Protein AF-A0A7J6RYL9-F1 (afdb_monomer_lite)

Sequence (127 aa):
MAAPADTAKDVARVMLIRGARVPVAKVFDSDGKNVLDISINNTVAIENSQLVAVWTDLDHRVRTLGRVIKYWAKRRQINNRSQGTFSTYTLILQLVYLLQTRQNPILPLYKDMELFATAEDESSSEG

Structure (mmCIF, N/CA/C/O backbone):
data_AF-A0A7J6RYL9-F1
#
_entry.id   AF-A0A7J6RYL9-F1
#
loop_
_atom_site.group_PDB
_atom_site.id
_atom_site.type_symbol
_atom_site.label_atom_id
_atom_site.label_alt_id
_atom_site.label_comp_id
_atom_site.label_asym_id
_atom_site.label_entity_id
_atom_site.label_seq_id
_atom_site.pdbx_PDB_ins_code
_atom_site.Cartn_x
_atom_site.Cartn_y
_atom_site.Cartn_z
_atom_site.occupancy
_atom_site.B_iso_or_equiv
_atom_site.auth_seq_id
_atom_site.auth_comp_id
_atom_site.auth_asym_id
_atom_site.auth_atom_id
_atom_site.pdbx_PDB_model_num
ATOM 1 N N . MET A 1 1 ? -9.632 -34.608 -24.172 1.00 46.41 1 MET A N 1
ATOM 2 C CA . MET A 1 1 ? -9.855 -33.435 -23.302 1.00 46.41 1 MET A CA 1
ATOM 3 C C . MET A 1 1 ? -8.477 -32.904 -22.928 1.00 46.41 1 MET A C 1
ATOM 5 O O . MET A 1 1 ? -7.795 -33.558 -22.154 1.00 46.41 1 MET A O 1
ATOM 9 N N . ALA A 1 2 ? -7.991 -31.858 -23.603 1.00 44.91 2 ALA A N 1
ATOM 10 C CA . ALA A 1 2 ? -6.641 -31.329 -23.385 1.00 44.91 2 ALA A CA 1
ATOM 11 C C . ALA A 1 2 ? -6.616 -30.472 -22.109 1.00 44.91 2 ALA A C 1
ATOM 13 O O . ALA A 1 2 ? -7.523 -29.667 -21.901 1.00 44.91 2 ALA A O 1
ATOM 14 N N . ALA A 1 3 ? -5.609 -30.676 -21.257 1.00 50.06 3 ALA A N 1
ATOM 15 C CA . ALA A 1 3 ? -5.353 -29.833 -20.092 1.00 50.06 3 ALA A CA 1
ATOM 16 C C . ALA A 1 3 ? -5.143 -28.370 -20.534 1.00 50.06 3 ALA A C 1
ATOM 18 O O . ALA A 1 3 ? -4.620 -28.150 -21.631 1.00 50.06 3 ALA A O 1
ATOM 19 N N . PRO A 1 4 ? -5.541 -27.366 -19.729 1.00 53.12 4 PRO A N 1
ATOM 20 C CA . PRO A 1 4 ? -5.240 -25.981 -20.057 1.00 53.12 4 PRO A CA 1
ATOM 21 C C . PRO A 1 4 ? -3.718 -25.828 -20.113 1.00 53.12 4 PRO A C 1
ATOM 23 O O . PRO A 1 4 ? -3.023 -26.214 -19.175 1.00 53.12 4 PRO A O 1
ATOM 26 N N . ALA A 1 5 ? -3.212 -25.318 -21.236 1.00 54.97 5 ALA A N 1
ATOM 27 C CA . ALA A 1 5 ? -1.805 -24.989 -21.382 1.00 54.97 5 ALA A CA 1
ATOM 28 C C . ALA A 1 5 ? -1.417 -24.038 -20.245 1.00 54.97 5 ALA A C 1
ATOM 30 O O . ALA A 1 5 ? -2.018 -22.970 -20.091 1.00 54.97 5 ALA A O 1
ATOM 31 N N . ASP A 1 6 ? -0.451 -24.468 -19.440 1.00 53.94 6 ASP A N 1
ATOM 32 C CA . ASP A 1 6 ? 0.169 -23.680 -18.387 1.00 53.94 6 ASP A CA 1
ATOM 33 C C . ASP A 1 6 ? 0.719 -22.398 -19.021 1.00 53.94 6 ASP A C 1
ATOM 35 O O . ASP A 1 6 ? 1.753 -22.392 -19.684 1.00 53.94 6 ASP A O 1
ATOM 39 N N . THR A 1 7 ? -0.057 -21.317 -18.937 1.00 56.47 7 THR A N 1
ATOM 40 C CA . THR A 1 7 ? 0.277 -20.036 -19.563 1.00 56.47 7 THR A CA 1
ATOM 41 C C . THR A 1 7 ? 1.145 -19.252 -18.588 1.00 56.47 7 THR A C 1
ATOM 43 O O . THR A 1 7 ? 0.806 -18.140 -18.176 1.00 56.47 7 THR A O 1
ATOM 46 N N . ALA A 1 8 ? 2.261 -19.851 -18.173 1.00 57.56 8 ALA A N 1
ATOM 47 C CA . ALA A 1 8 ? 3.350 -19.097 -17.589 1.00 57.56 8 ALA A CA 1
ATOM 48 C C . ALA A 1 8 ? 3.826 -18.133 -18.679 1.00 57.56 8 ALA A C 1
ATOM 50 O O . ALA A 1 8 ? 4.437 -18.533 -19.666 1.00 57.56 8 ALA A O 1
ATOM 51 N N . LYS A 1 9 ? 3.445 -16.859 -18.570 1.00 64.88 9 LYS A N 1
ATOM 52 C CA . LYS A 1 9 ? 3.924 -15.852 -19.511 1.00 64.88 9 LYS A CA 1
ATOM 53 C C . LYS A 1 9 ? 5.432 -15.726 -19.351 1.00 64.88 9 LYS A C 1
ATOM 55 O O . LYS A 1 9 ? 5.900 -15.377 -18.266 1.00 64.88 9 LYS A O 1
ATOM 60 N N . ASP A 1 10 ? 6.159 -15.983 -20.430 1.00 80.19 10 ASP A N 1
ATOM 61 C CA . ASP A 1 10 ? 7.612 -15.897 -20.437 1.00 80.19 10 ASP A CA 1
ATOM 62 C C . ASP A 1 10 ? 8.096 -14.499 -20.037 1.00 80.19 10 ASP A C 1
ATOM 64 O O . ASP A 1 10 ? 7.535 -13.464 -20.423 1.00 80.19 10 ASP A O 1
ATOM 68 N N . VAL A 1 11 ? 9.176 -14.473 -19.257 1.00 83.00 11 VAL A N 1
ATOM 69 C CA . VAL A 1 11 ? 9.888 -13.242 -18.918 1.00 83.00 11 VAL A CA 1
ATOM 70 C C . VAL A 1 11 ? 10.543 -12.702 -20.184 1.00 83.00 11 VAL A C 1
ATOM 72 O O . VAL A 1 11 ? 11.478 -13.299 -20.708 1.00 83.00 11 VAL A O 1
ATOM 75 N N . ALA A 1 12 ? 10.085 -11.543 -20.655 1.00 88.75 12 ALA A N 1
ATOM 76 C CA . ALA A 1 12 ? 10.600 -10.943 -21.883 1.00 88.75 12 ALA A CA 1
ATOM 77 C C . ALA A 1 12 ? 11.676 -9.884 -21.619 1.00 88.75 12 ALA A C 1
ATOM 79 O O . ALA A 1 12 ? 12.604 -9.723 -22.411 1.00 88.75 12 ALA A O 1
ATOM 80 N N . ARG A 1 13 ? 11.559 -9.121 -20.522 1.00 93.88 13 ARG A N 1
ATOM 81 C CA . ARG A 1 13 ? 12.483 -8.012 -20.235 1.00 93.88 13 ARG A CA 1
ATOM 82 C C . ARG A 1 13 ? 12.622 -7.736 -18.746 1.00 93.88 13 ARG A C 1
ATOM 84 O O . ARG A 1 13 ? 11.630 -7.659 -18.029 1.00 93.88 13 ARG A O 1
ATOM 91 N N . VAL A 1 14 ? 13.848 -7.446 -18.313 1.00 94.88 14 VAL A N 1
ATOM 92 C CA . VAL A 1 14 ? 14.149 -6.930 -16.970 1.00 94.88 14 VAL A CA 1
ATOM 93 C C . VAL A 1 14 ? 14.696 -5.505 -17.079 1.00 94.88 14 VAL A C 1
ATOM 95 O O . VAL A 1 14 ? 15.614 -5.245 -17.852 1.00 94.88 14 VAL A O 1
ATOM 98 N N . MET A 1 15 ? 14.136 -4.569 -16.309 1.00 95.31 15 MET A N 1
ATOM 99 C CA . MET A 1 15 ? 14.570 -3.170 -16.233 1.00 95.31 15 MET A CA 1
ATOM 100 C C . MET A 1 15 ? 15.044 -2.837 -14.820 1.00 95.31 15 MET A C 1
ATOM 102 O O . MET A 1 15 ? 14.294 -2.980 -13.858 1.00 95.31 15 MET A O 1
ATOM 106 N N . LEU A 1 16 ? 16.267 -2.324 -14.691 1.00 95.62 16 LEU A N 1
ATOM 107 C CA . LEU A 1 16 ? 16.825 -1.917 -13.402 1.00 95.62 16 LEU A CA 1
ATOM 108 C C . LEU A 1 16 ? 16.585 -0.426 -13.142 1.00 95.62 16 LEU A C 1
ATOM 110 O O . LEU A 1 16 ? 17.067 0.427 -13.886 1.00 95.62 16 LEU A O 1
ATOM 114 N N . ILE A 1 17 ? 15.903 -0.104 -12.045 1.00 93.38 17 ILE A N 1
ATOM 115 C CA . ILE A 1 17 ? 15.715 1.262 -11.549 1.00 93.38 17 ILE A CA 1
ATOM 116 C C . ILE A 1 17 ? 16.709 1.496 -10.410 1.00 93.38 17 ILE A C 1
ATOM 118 O O . ILE A 1 17 ? 16.415 1.237 -9.245 1.00 93.38 17 ILE A O 1
ATOM 122 N N . ARG A 1 18 ? 17.910 1.971 -10.757 1.00 90.38 18 ARG A N 1
ATOM 123 C CA . ARG A 1 18 ? 19.018 2.160 -9.800 1.00 90.38 18 ARG A CA 1
ATOM 124 C C . ARG A 1 18 ? 18.990 3.501 -9.062 1.00 90.38 18 ARG A C 1
ATOM 126 O O . ARG A 1 18 ? 19.499 3.585 -7.958 1.00 90.38 18 ARG A O 1
ATOM 133 N N . GLY A 1 19 ? 18.393 4.536 -9.657 1.00 87.12 19 GLY A N 1
ATOM 134 C CA . GLY A 1 19 ? 18.363 5.895 -9.090 1.00 87.12 19 GLY A CA 1
ATOM 135 C C . GLY A 1 19 ? 17.292 6.132 -8.018 1.00 87.12 19 GLY A C 1
ATOM 136 O O . GLY A 1 19 ? 17.138 7.253 -7.546 1.00 87.12 19 GLY A O 1
ATOM 137 N N . ALA A 1 20 ? 16.512 5.111 -7.659 1.00 88.56 20 ALA A N 1
ATOM 138 C CA . ALA A 1 20 ? 15.521 5.209 -6.595 1.00 88.56 20 ALA A CA 1
ATOM 139 C C . ALA A 1 20 ? 16.169 4.976 -5.220 1.00 88.56 20 ALA A C 1
ATOM 141 O O . ALA A 1 20 ? 17.172 4.277 -5.114 1.00 88.56 20 ALA A O 1
ATOM 142 N N . ARG A 1 21 ? 15.546 5.497 -4.151 1.00 87.88 21 ARG A N 1
ATOM 143 C CA . ARG A 1 21 ? 15.993 5.278 -2.759 1.00 87.88 21 ARG A CA 1
ATOM 144 C C . ARG A 1 21 ? 16.162 3.792 -2.419 1.00 87.88 21 ARG A C 1
ATOM 146 O O . ARG A 1 21 ? 17.083 3.438 -1.697 1.00 87.88 21 ARG A O 1
ATOM 153 N N . VAL A 1 22 ? 15.260 2.951 -2.922 1.00 91.44 22 VAL A N 1
ATOM 154 C CA . VAL A 1 22 ? 15.383 1.491 -2.887 1.00 91.44 22 VAL A CA 1
ATOM 155 C C . VAL A 1 22 ? 15.482 1.026 -4.339 1.00 91.44 22 VAL A C 1
ATOM 157 O O . VAL A 1 22 ? 14.522 1.241 -5.085 1.00 91.44 22 VAL A O 1
ATOM 160 N N . PRO A 1 23 ? 16.614 0.447 -4.774 1.00 94.25 23 PRO A N 1
ATOM 161 C CA . PRO A 1 23 ? 16.749 -0.086 -6.122 1.00 94.25 23 PRO A CA 1
ATOM 162 C C . PRO A 1 23 ? 15.739 -1.205 -6.393 1.00 94.25 23 PRO A C 1
ATOM 164 O O . PRO A 1 23 ? 15.533 -2.084 -5.554 1.00 94.25 23 PRO A O 1
ATOM 167 N N . VAL A 1 24 ? 15.124 -1.181 -7.577 1.00 95.31 24 VAL A N 1
ATOM 168 C CA . VAL A 1 24 ? 14.111 -2.169 -7.985 1.00 95.31 24 VAL A CA 1
ATOM 169 C C . VAL A 1 24 ? 14.433 -2.715 -9.372 1.00 95.31 24 VAL A C 1
ATOM 171 O O . VAL A 1 24 ? 14.702 -1.942 -10.293 1.00 95.31 24 VAL A O 1
ATOM 174 N N . ALA A 1 25 ? 14.365 -4.034 -9.540 1.00 96.44 25 ALA A N 1
ATOM 175 C CA . ALA A 1 25 ? 14.326 -4.690 -10.841 1.00 96.44 25 ALA A CA 1
ATOM 176 C C . ALA A 1 25 ? 12.868 -4.971 -11.225 1.00 96.44 25 ALA A C 1
ATOM 178 O O . ALA A 1 25 ? 12.173 -5.708 -10.533 1.00 96.44 25 ALA A O 1
ATOM 179 N N . LYS A 1 26 ? 12.401 -4.369 -12.318 1.00 95.62 26 LYS A N 1
ATOM 180 C CA . LYS A 1 26 ? 11.059 -4.589 -12.862 1.00 95.62 26 LYS A CA 1
ATOM 181 C C . LYS A 1 26 ? 11.106 -5.628 -13.965 1.00 95.62 26 LYS A C 1
ATOM 183 O O . LYS A 1 26 ? 11.887 -5.478 -14.906 1.00 95.62 26 LYS A O 1
ATOM 188 N N . VAL A 1 27 ? 10.268 -6.644 -13.868 1.00 96.06 27 VAL A N 1
ATOM 189 C CA . VAL A 1 27 ? 10.173 -7.744 -14.826 1.00 96.06 27 VAL A CA 1
ATOM 190 C C . VAL A 1 27 ? 8.904 -7.567 -15.646 1.00 96.06 27 VAL A C 1
ATOM 192 O O . VAL A 1 27 ? 7.824 -7.340 -15.103 1.00 96.06 27 VAL A O 1
ATOM 195 N N . PHE A 1 28 ? 9.041 -7.663 -16.962 1.00 95.38 28 PHE A N 1
ATOM 196 C CA . PHE A 1 28 ? 7.955 -7.487 -17.912 1.00 95.38 28 PHE A CA 1
ATOM 197 C C . PHE A 1 28 ? 7.696 -8.781 -18.680 1.00 95.38 28 PHE A C 1
ATOM 199 O O . PHE A 1 28 ? 8.646 -9.462 -19.081 1.00 95.38 28 PHE A O 1
ATOM 206 N N . ASP A 1 29 ? 6.416 -9.084 -18.896 1.00 93.88 29 ASP A N 1
ATOM 207 C CA . ASP A 1 29 ? 5.986 -10.158 -19.794 1.00 93.88 29 ASP A CA 1
ATOM 208 C C . ASP A 1 29 ? 6.171 -9.767 -21.272 1.00 93.88 29 ASP A C 1
ATOM 210 O O . ASP A 1 29 ? 6.545 -8.633 -21.601 1.00 93.88 29 ASP A O 1
ATOM 214 N N . SER A 1 30 ? 5.908 -10.714 -22.173 1.00 91.75 30 SER A N 1
ATOM 215 C CA . SER A 1 30 ? 5.938 -10.509 -23.628 1.00 91.75 30 SER A CA 1
ATOM 216 C C . SER A 1 30 ? 4.965 -9.432 -24.127 1.00 91.75 30 SER A C 1
ATOM 218 O O . SER A 1 30 ? 5.239 -8.802 -25.146 1.00 91.75 30 SER A O 1
ATOM 220 N N . ASP A 1 31 ? 3.893 -9.144 -23.380 1.00 92.00 31 ASP A N 1
ATOM 221 C CA . ASP A 1 31 ? 2.952 -8.051 -23.668 1.00 92.00 31 ASP A CA 1
ATOM 222 C C . ASP A 1 31 ? 3.466 -6.680 -23.174 1.00 92.00 31 ASP A C 1
ATOM 224 O O . ASP A 1 31 ? 2.776 -5.664 -23.300 1.00 92.00 31 ASP A O 1
ATOM 228 N N . GLY A 1 32 ? 4.650 -6.626 -22.556 1.00 89.62 32 GLY A N 1
ATOM 229 C CA . GLY A 1 32 ? 5.222 -5.411 -21.981 1.00 89.62 32 GLY A CA 1
ATOM 230 C C . GLY A 1 32 ? 4.547 -4.952 -20.683 1.00 89.62 32 GLY A C 1
ATOM 231 O O . GLY A 1 32 ? 4.762 -3.813 -20.253 1.00 89.62 32 GLY A O 1
ATOM 232 N N . LYS A 1 33 ? 3.745 -5.801 -20.031 1.00 92.38 33 LYS A N 1
ATOM 233 C CA . LYS A 1 33 ? 3.139 -5.517 -18.724 1.00 92.38 33 LYS A CA 1
ATOM 234 C C . LYS A 1 33 ? 4.144 -5.815 -17.625 1.00 92.38 33 LYS A C 1
ATOM 236 O O . LYS A 1 33 ? 4.801 -6.848 -17.636 1.00 92.38 33 LYS A O 1
ATOM 241 N N . ASN A 1 34 ? 4.244 -4.910 -16.653 1.00 92.56 34 ASN A N 1
ATOM 242 C CA . ASN A 1 34 ? 5.028 -5.177 -15.452 1.00 92.56 34 ASN A CA 1
ATOM 243 C C . ASN A 1 34 ? 4.337 -6.276 -14.638 1.00 92.56 34 ASN A C 1
ATOM 245 O O . ASN A 1 34 ? 3.208 -6.072 -14.185 1.00 92.56 34 ASN A O 1
ATOM 249 N N . VAL A 1 35 ? 5.008 -7.411 -14.473 1.00 94.50 35 VAL A N 1
ATOM 250 C CA . VAL A 1 35 ? 4.482 -8.582 -13.761 1.00 94.50 35 VAL A CA 1
ATOM 251 C C . VAL A 1 35 ? 5.096 -8.750 -12.378 1.00 94.50 35 VAL A C 1
ATOM 253 O O . VAL A 1 35 ? 4.464 -9.351 -11.512 1.00 94.50 35 VAL A O 1
ATOM 256 N N . LEU A 1 36 ? 6.294 -8.208 -12.148 1.00 93.25 36 LEU A N 1
ATOM 257 C CA . LEU A 1 36 ? 7.017 -8.389 -10.894 1.00 93.25 36 LEU A CA 1
ATOM 258 C C . LEU A 1 36 ? 7.999 -7.239 -10.642 1.00 93.25 36 LEU A C 1
ATOM 260 O O . LEU A 1 36 ? 8.805 -6.897 -11.503 1.00 93.25 36 LEU A O 1
ATOM 264 N N . ASP A 1 37 ? 7.974 -6.708 -9.420 1.00 94.44 37 ASP A N 1
ATOM 265 C CA . ASP A 1 37 ? 8.971 -5.771 -8.897 1.00 94.44 37 ASP A CA 1
ATOM 266 C C . ASP A 1 37 ? 9.833 -6.502 -7.851 1.00 94.44 37 ASP A C 1
ATOM 268 O O . ASP A 1 37 ? 9.320 -6.970 -6.837 1.00 94.44 37 ASP A O 1
ATOM 272 N N . ILE A 1 38 ? 11.145 -6.591 -8.080 1.00 95.44 38 ILE A N 1
ATOM 273 C CA . ILE A 1 38 ? 12.113 -7.229 -7.176 1.00 95.44 38 ILE A CA 1
ATOM 274 C C . ILE A 1 38 ? 12.945 -6.143 -6.494 1.00 95.44 38 ILE A C 1
ATOM 276 O O . ILE A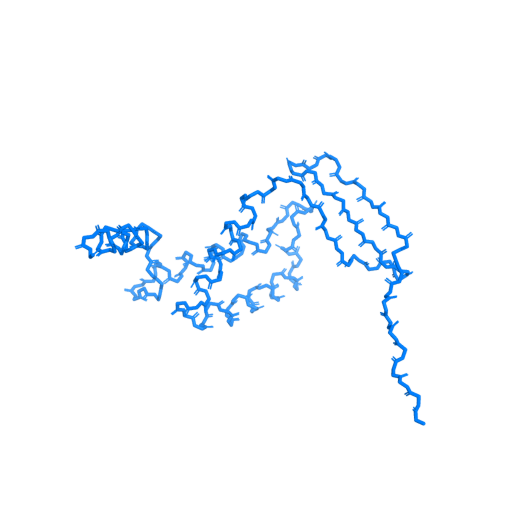 1 38 ? 13.568 -5.319 -7.161 1.00 95.44 38 ILE A O 1
ATOM 280 N N . SER A 1 39 ? 12.998 -6.163 -5.164 1.00 95.44 39 SER A N 1
ATOM 281 C CA . SER A 1 39 ? 13.889 -5.316 -4.360 1.00 95.44 39 SER A CA 1
ATOM 282 C C . SER A 1 39 ? 14.630 -6.168 -3.336 1.00 95.44 39 SER A C 1
ATOM 284 O O . SER A 1 39 ? 14.096 -7.179 -2.885 1.00 95.44 39 SER A O 1
ATOM 286 N N . ILE A 1 40 ? 15.852 -5.775 -2.980 1.00 94.25 40 ILE A N 1
ATOM 287 C CA . ILE A 1 40 ? 16.707 -6.525 -2.049 1.00 94.25 40 ILE A CA 1
ATOM 288 C C . ILE A 1 40 ? 16.694 -5.824 -0.689 1.00 94.25 40 ILE A C 1
ATOM 290 O O . ILE A 1 40 ? 16.823 -4.603 -0.632 1.00 94.25 40 ILE A O 1
ATOM 294 N N . ASN A 1 41 ? 16.552 -6.600 0.392 1.00 93.75 41 ASN A N 1
ATOM 295 C CA . ASN A 1 41 ? 16.606 -6.138 1.788 1.00 93.75 41 ASN A CA 1
ATOM 296 C C . ASN A 1 41 ? 15.648 -4.981 2.120 1.00 93.75 41 ASN A C 1
ATOM 298 O O . ASN A 1 41 ? 15.933 -4.137 2.965 1.00 93.75 41 ASN A O 1
ATOM 302 N N . ASN A 1 42 ? 14.488 -4.939 1.466 1.00 93.69 42 ASN A N 1
ATOM 303 C CA . ASN A 1 42 ? 13.459 -3.942 1.735 1.00 93.69 42 ASN A CA 1
ATOM 304 C C . ASN A 1 42 ? 12.529 -4.407 2.869 1.00 93.69 42 ASN A C 1
ATOM 306 O O . ASN A 1 42 ? 11.331 -4.598 2.662 1.00 93.69 42 ASN A O 1
ATOM 310 N N . THR A 1 43 ? 13.093 -4.627 4.058 1.00 94.50 43 THR A N 1
ATOM 311 C CA . THR A 1 43 ? 12.361 -5.107 5.248 1.00 94.50 43 THR A CA 1
ATOM 312 C C . THR A 1 43 ? 11.225 -4.164 5.639 1.00 94.50 43 THR A C 1
ATOM 314 O O . THR A 1 43 ? 10.122 -4.613 5.927 1.00 94.50 43 THR A O 1
ATOM 317 N N . VAL A 1 44 ? 11.437 -2.856 5.487 1.00 92.69 44 VAL A N 1
ATOM 318 C CA . VAL A 1 44 ? 10.417 -1.822 5.715 1.00 92.69 44 VAL A CA 1
ATOM 319 C C . VAL A 1 44 ? 9.164 -2.042 4.853 1.00 92.69 44 VAL A C 1
ATOM 321 O O . VAL A 1 44 ? 8.047 -1.778 5.292 1.00 92.69 44 VAL A O 1
ATOM 324 N N . ALA A 1 45 ? 9.293 -2.527 3.611 1.00 93.19 45 ALA A N 1
ATOM 325 C CA . ALA A 1 45 ? 8.122 -2.833 2.783 1.00 93.19 45 ALA A CA 1
ATOM 326 C C . ALA A 1 45 ? 7.344 -4.064 3.277 1.00 93.19 45 ALA A C 1
ATOM 328 O O . ALA A 1 45 ? 6.126 -4.120 3.085 1.00 93.19 45 ALA A O 1
ATOM 329 N N . ILE A 1 46 ? 8.028 -5.018 3.915 1.00 93.69 46 ILE A N 1
ATOM 330 C CA . ILE A 1 46 ? 7.410 -6.195 4.536 1.00 93.69 46 ILE A CA 1
ATOM 331 C C . ILE A 1 46 ? 6.581 -5.743 5.741 1.00 93.69 46 ILE A C 1
ATOM 333 O O . ILE A 1 46 ? 5.376 -5.990 5.765 1.00 93.69 46 ILE A O 1
ATOM 337 N N . GLU A 1 47 ? 7.186 -4.985 6.657 1.00 93.62 47 GLU A N 1
ATOM 338 C CA . GLU A 1 47 ? 6.521 -4.432 7.848 1.00 93.62 47 GLU A CA 1
ATOM 339 C C . GLU A 1 47 ? 5.309 -3.568 7.473 1.00 93.62 47 GLU A C 1
ATOM 341 O O . GLU A 1 47 ? 4.213 -3.755 7.993 1.00 93.62 47 GLU A O 1
ATOM 346 N N . ASN A 1 48 ? 5.452 -2.678 6.484 1.00 94.12 48 ASN A N 1
ATOM 347 C CA . ASN A 1 48 ? 4.334 -1.862 6.001 1.00 94.12 48 ASN A CA 1
ATOM 348 C C . ASN A 1 48 ? 3.181 -2.713 5.442 1.00 94.12 48 ASN A C 1
ATOM 350 O O . ASN A 1 48 ? 2.015 -2.355 5.603 1.00 94.12 48 ASN A O 1
ATOM 354 N N . SER A 1 49 ? 3.486 -3.821 4.759 1.00 95.19 49 SER A N 1
ATOM 355 C CA . SER A 1 49 ? 2.457 -4.716 4.213 1.00 95.19 49 SER A CA 1
ATOM 356 C C . SER A 1 49 ? 1.734 -5.479 5.324 1.00 95.19 49 SER A C 1
ATOM 358 O O . SER A 1 49 ? 0.512 -5.613 5.261 1.00 95.19 49 SER A O 1
ATOM 360 N N . GLN A 1 50 ? 2.465 -5.915 6.354 1.00 94.75 50 GLN A N 1
ATOM 361 C CA . GLN A 1 50 ? 1.897 -6.534 7.555 1.00 94.75 50 GLN A CA 1
ATOM 362 C C . GLN A 1 50 ? 1.007 -5.549 8.316 1.00 94.75 50 GLN A C 1
ATOM 364 O O . GLN A 1 50 ? -0.136 -5.869 8.624 1.00 94.75 50 GLN A O 1
ATOM 369 N N . LEU A 1 51 ? 1.471 -4.318 8.528 1.00 93.31 51 LEU A N 1
ATOM 370 C CA . LEU A 1 51 ? 0.698 -3.282 9.209 1.00 93.31 51 LEU A CA 1
ATOM 371 C C . LEU A 1 51 ? -0.605 -2.947 8.465 1.00 93.31 51 LEU A C 1
ATOM 373 O O . LEU A 1 51 ? -1.665 -2.810 9.076 1.00 93.31 51 LEU A O 1
ATOM 377 N N . VAL A 1 52 ? -0.562 -2.875 7.129 1.00 95.38 52 VAL A N 1
ATOM 378 C CA . VAL A 1 52 ? -1.779 -2.707 6.321 1.00 95.38 52 VAL A CA 1
ATOM 379 C C . VAL A 1 52 ? -2.723 -3.897 6.466 1.00 95.38 52 VAL A C 1
ATOM 381 O O . VAL A 1 52 ? -3.933 -3.679 6.529 1.00 95.38 52 VAL A O 1
ATOM 384 N N . ALA A 1 53 ? -2.202 -5.125 6.536 1.00 95.25 53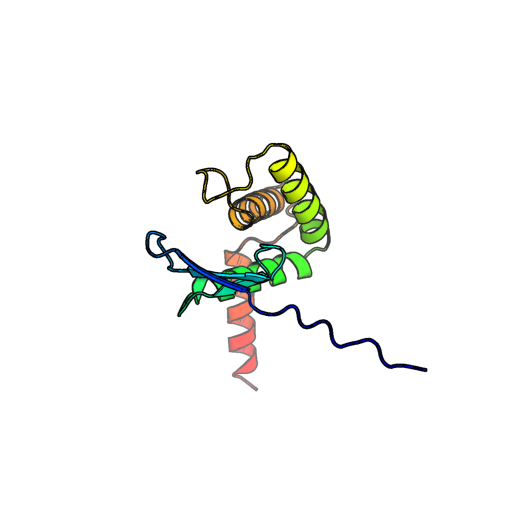 ALA A N 1
ATOM 385 C CA . ALA A 1 53 ? -3.022 -6.310 6.769 1.00 95.25 53 ALA A CA 1
ATOM 386 C C . ALA A 1 53 ? -3.754 -6.212 8.115 1.00 95.25 53 ALA A C 1
ATOM 388 O O . ALA A 1 53 ? -4.983 -6.295 8.126 1.00 95.25 53 ALA A O 1
ATOM 389 N N . VAL A 1 54 ? -3.033 -5.877 9.193 1.00 94.19 54 VAL A N 1
ATOM 390 C CA . VAL A 1 54 ? -3.603 -5.662 10.535 1.00 94.19 54 VAL A CA 1
ATOM 391 C C . VAL A 1 54 ? -4.758 -4.663 10.487 1.00 94.19 54 VAL A C 1
ATOM 393 O O . VAL A 1 54 ? -5.862 -4.983 10.917 1.00 94.19 54 VAL A O 1
ATOM 396 N N . TRP A 1 55 ? -4.578 -3.481 9.886 1.00 95.56 55 TRP A N 1
ATOM 397 C CA . TRP A 1 55 ? -5.680 -2.514 9.777 1.00 95.56 55 TRP A CA 1
ATOM 398 C C . TRP A 1 55 ? -6.882 -3.048 8.995 1.00 95.56 55 TRP A C 1
ATOM 400 O O . TRP A 1 55 ? -8.021 -2.731 9.334 1.00 95.56 55 TRP A O 1
ATOM 410 N N . THR A 1 56 ? -6.655 -3.831 7.937 1.00 95.81 56 THR A N 1
ATOM 411 C CA . THR A 1 56 ? -7.761 -4.408 7.161 1.00 95.81 56 THR A CA 1
ATOM 412 C C . THR A 1 56 ? -8.496 -5.531 7.877 1.00 95.81 56 THR A C 1
ATOM 414 O O . THR A 1 56 ? -9.661 -5.760 7.548 1.00 95.81 56 THR A O 1
ATOM 417 N N . ASP A 1 57 ? -7.834 -6.199 8.818 1.00 95.12 57 ASP A N 1
ATOM 418 C CA . ASP A 1 57 ? -8.411 -7.273 9.621 1.00 95.12 57 ASP A CA 1
ATOM 419 C C . ASP A 1 57 ? -9.139 -6.719 10.853 1.00 95.12 57 ASP A C 1
ATOM 421 O O . ASP A 1 57 ? -10.185 -7.245 11.227 1.00 95.12 57 ASP A O 1
ATOM 425 N N . LEU A 1 58 ? -8.669 -5.594 11.407 1.00 94.25 58 LEU A N 1
ATOM 426 C CA . LEU A 1 58 ? -9.357 -4.862 12.475 1.00 94.25 58 LEU A CA 1
ATOM 427 C C . LEU A 1 58 ? -10.724 -4.320 12.033 1.00 94.25 58 LEU A C 1
ATOM 429 O O . LEU A 1 58 ? -11.684 -4.373 12.799 1.00 94.25 58 LEU A O 1
ATOM 433 N N . ASP A 1 59 ? -10.836 -3.786 10.810 1.00 96.06 59 ASP A N 1
ATOM 434 C CA . ASP A 1 59 ? -12.113 -3.281 10.300 1.00 96.06 59 ASP A CA 1
ATOM 435 C C . ASP A 1 59 ? -12.245 -3.403 8.770 1.00 96.06 59 ASP A C 1
ATOM 437 O O . ASP A 1 59 ? -11.506 -2.802 7.982 1.00 96.06 59 ASP A O 1
ATOM 441 N N . HIS A 1 60 ? -13.280 -4.124 8.323 1.00 96.06 60 HIS A N 1
ATOM 442 C CA . HIS A 1 60 ? -13.570 -4.360 6.904 1.00 96.06 60 HIS A CA 1
ATOM 443 C C . HIS A 1 60 ? -13.737 -3.072 6.070 1.00 96.06 60 HIS A C 1
ATOM 445 O O . HIS A 1 60 ? -13.490 -3.076 4.855 1.00 96.06 60 HIS A O 1
ATOM 451 N N . ARG A 1 61 ? -14.139 -1.950 6.687 1.00 96.94 61 ARG A N 1
ATOM 452 C CA . ARG A 1 61 ? -14.310 -0.657 6.009 1.00 96.94 61 ARG A CA 1
ATOM 453 C C . ARG A 1 61 ? -12.984 -0.123 5.490 1.00 96.94 61 ARG A C 1
ATOM 455 O O . ARG A 1 61 ? -12.989 0.539 4.454 1.00 96.94 61 ARG A O 1
ATOM 462 N N . VAL A 1 62 ? -11.855 -0.453 6.124 1.00 97.38 62 VAL A N 1
ATOM 463 C CA . VAL A 1 62 ? -10.510 -0.070 5.656 1.00 97.38 62 VAL A CA 1
ATOM 464 C C . VAL A 1 62 ? -10.262 -0.613 4.252 1.00 97.38 62 VAL A C 1
ATOM 466 O O . VAL A 1 62 ? -9.842 0.124 3.359 1.00 97.38 62 VAL A O 1
ATOM 469 N N . ARG A 1 63 ? -10.599 -1.885 4.013 1.00 96.88 63 ARG A N 1
ATOM 470 C CA . ARG A 1 63 ? -10.438 -2.530 2.702 1.00 96.88 63 ARG A CA 1
ATOM 471 C C . ARG A 1 63 ? -11.331 -1.883 1.643 1.00 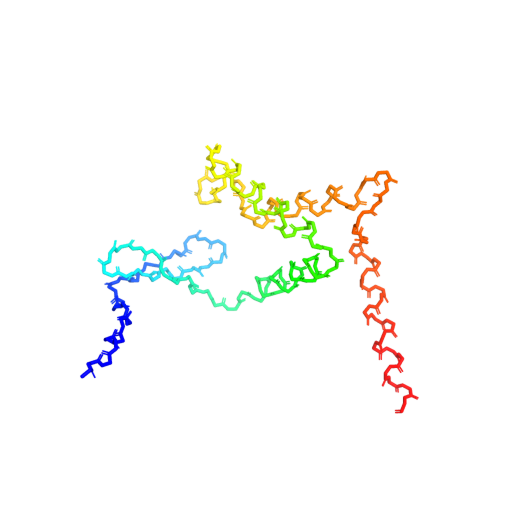96.88 63 ARG A C 1
ATOM 473 O O . ARG A 1 63 ? -10.867 -1.595 0.537 1.00 96.88 63 ARG A O 1
ATOM 480 N N . THR A 1 64 ? -12.598 -1.642 1.973 1.00 97.88 64 THR A N 1
ATOM 481 C CA . THR A 1 64 ? -13.573 -1.027 1.058 1.00 97.88 64 THR A CA 1
ATOM 482 C C . THR A 1 64 ? -13.171 0.405 0.707 1.00 97.88 64 THR A C 1
ATOM 484 O O . THR A 1 64 ? -13.017 0.733 -0.471 1.00 97.88 64 THR A O 1
ATOM 487 N N . LEU A 1 65 ? -12.922 1.246 1.713 1.00 98.06 65 LEU A N 1
ATOM 488 C CA . LEU A 1 65 ? -12.510 2.637 1.526 1.00 98.06 65 LEU A CA 1
ATOM 489 C C . LEU A 1 65 ? -11.146 2.736 0.836 1.00 98.06 65 LEU A C 1
ATOM 491 O O . LEU A 1 65 ? -10.973 3.571 -0.050 1.00 98.06 65 LEU A O 1
ATOM 495 N N . GLY A 1 66 ? -10.209 1.837 1.151 1.00 97.50 66 GLY A N 1
ATOM 496 C CA . GLY A 1 66 ? -8.901 1.746 0.502 1.00 97.50 66 GLY A CA 1
ATOM 497 C C . GLY A 1 66 ? -9.005 1.502 -1.006 1.00 97.50 66 GLY A C 1
ATOM 498 O O . GLY A 1 66 ? -8.300 2.130 -1.800 1.00 97.50 66 GLY A O 1
ATOM 499 N N . ARG A 1 67 ? -9.938 0.645 -1.443 1.00 97.38 67 ARG A N 1
ATOM 500 C CA . ARG A 1 67 ? -10.221 0.437 -2.875 1.00 97.38 67 ARG A CA 1
ATOM 501 C C . ARG A 1 67 ? -10.824 1.684 -3.521 1.00 97.38 67 ARG A C 1
ATOM 503 O O . ARG A 1 67 ? -10.389 2.063 -4.611 1.00 97.38 67 ARG A O 1
ATOM 510 N N . VAL A 1 68 ? -11.775 2.334 -2.849 1.00 98.06 68 VAL A N 1
ATOM 511 C CA . VAL A 1 68 ? -12.438 3.553 -3.343 1.00 98.06 68 VAL A CA 1
ATOM 512 C C . VAL A 1 68 ? -11.436 4.694 -3.513 1.00 98.06 68 VAL A C 1
ATOM 514 O O . VAL A 1 68 ? -11.339 5.255 -4.606 1.00 98.06 68 VAL A O 1
ATOM 517 N N . ILE A 1 69 ? -10.636 5.002 -2.486 1.00 97.62 69 ILE A N 1
ATOM 518 C CA . ILE A 1 69 ? -9.657 6.097 -2.544 1.00 97.62 69 ILE A CA 1
ATOM 519 C C . ILE A 1 69 ? -8.573 5.821 -3.589 1.00 97.62 69 ILE A C 1
ATOM 521 O O . ILE A 1 69 ? -8.205 6.719 -4.345 1.00 97.62 69 ILE A O 1
ATOM 525 N N . LYS A 1 70 ? -8.120 4.565 -3.718 1.00 96.56 70 LYS A N 1
ATOM 526 C CA . LYS A 1 70 ? -7.153 4.165 -4.750 1.00 96.56 70 LYS A CA 1
ATOM 527 C C . LYS A 1 70 ? -7.720 4.359 -6.155 1.00 96.56 70 LYS A C 1
ATOM 529 O O . LYS A 1 70 ? -7.014 4.868 -7.029 1.00 96.56 70 LYS A O 1
ATOM 534 N N . TYR A 1 71 ? -8.970 3.958 -6.383 1.00 97.12 71 TYR A N 1
ATOM 535 C CA . TYR A 1 71 ? -9.641 4.124 -7.671 1.00 97.12 71 TYR A CA 1
ATOM 536 C C . TYR A 1 71 ? -9.839 5.604 -8.017 1.00 97.12 71 TYR A C 1
ATOM 538 O O . TYR A 1 71 ? -9.470 6.033 -9.112 1.00 97.12 71 TYR A O 1
ATOM 546 N N . TRP A 1 72 ? -10.344 6.393 -7.068 1.00 97.50 72 TRP A N 1
ATOM 547 C CA . TRP A 1 72 ? -10.505 7.837 -7.216 1.00 97.50 72 TRP A CA 1
ATOM 548 C C . TRP A 1 72 ? -9.170 8.530 -7.526 1.00 97.50 72 TRP A C 1
ATOM 550 O O . TRP A 1 72 ? -9.063 9.245 -8.522 1.00 97.50 72 TRP A O 1
ATOM 560 N N . ALA A 1 73 ? -8.118 8.246 -6.755 1.00 97.12 73 ALA A N 1
ATOM 561 C CA . ALA A 1 73 ? -6.799 8.845 -6.943 1.00 97.12 73 ALA A CA 1
ATOM 562 C C . ALA A 1 73 ? -6.171 8.459 -8.292 1.00 97.12 73 ALA A C 1
ATOM 564 O O . ALA A 1 73 ? -5.552 9.293 -8.953 1.00 97.12 73 ALA A O 1
ATOM 565 N N . LYS A 1 74 ? -6.379 7.214 -8.751 1.00 95.38 74 LYS A N 1
ATOM 566 C CA . LYS A 1 74 ? -5.966 6.777 -10.093 1.00 95.38 74 LYS A CA 1
ATOM 567 C C . LYS A 1 74 ? -6.701 7.558 -11.187 1.00 95.38 74 LYS A C 1
ATOM 569 O O . LYS A 1 74 ? -6.060 8.018 -12.125 1.00 95.38 74 LYS A O 1
ATOM 574 N N . ARG A 1 75 ? -8.022 7.744 -11.065 1.00 96.88 75 ARG A N 1
ATOM 575 C CA . ARG A 1 75 ? -8.835 8.528 -12.019 1.00 96.88 75 ARG A CA 1
ATOM 576 C C . ARG A 1 75 ? -8.433 10.003 -12.061 1.00 96.88 75 ARG A C 1
ATOM 578 O O . ARG A 1 75 ? -8.526 10.623 -13.112 1.00 96.88 75 ARG A O 1
ATOM 585 N N . ARG A 1 76 ? -7.964 10.543 -10.936 1.00 96.44 76 ARG A N 1
ATOM 586 C CA . ARG A 1 76 ? -7.435 11.908 -10.814 1.00 96.44 76 ARG A CA 1
ATOM 587 C C . ARG A 1 76 ? -5.956 12.045 -11.187 1.00 96.44 76 ARG A C 1
ATOM 589 O O . ARG A 1 76 ? -5.441 13.149 -11.124 1.00 96.44 76 ARG A O 1
ATOM 596 N N . GLN A 1 77 ? -5.286 10.953 -11.566 1.00 95.38 77 GLN A N 1
ATOM 597 C CA . GLN A 1 77 ? -3.854 10.923 -11.894 1.00 95.38 77 GLN A CA 1
ATOM 598 C C . GLN A 1 77 ? -2.923 11.381 -10.751 1.00 95.38 77 GLN A C 1
ATOM 600 O O . GLN A 1 77 ? -1.810 11.828 -10.993 1.00 95.38 77 GLN A O 1
ATOM 605 N N . ILE A 1 78 ? -3.342 11.204 -9.493 1.00 95.88 78 ILE A N 1
ATOM 606 C CA . ILE A 1 78 ? -2.571 11.589 -8.292 1.00 95.88 78 ILE A CA 1
ATOM 607 C C . ILE A 1 78 ? -2.037 10.384 -7.499 1.00 95.88 78 ILE A C 1
ATOM 609 O O . ILE A 1 78 ? -1.699 10.509 -6.325 1.00 95.88 78 ILE A O 1
ATOM 613 N N . ASN A 1 79 ? -1.982 9.204 -8.124 1.00 95.25 79 ASN A N 1
ATOM 614 C CA . ASN A 1 79 ? -1.462 7.963 -7.535 1.00 95.25 79 ASN A CA 1
ATOM 615 C C . ASN A 1 79 ? -0.325 7.383 -8.389 1.00 95.25 79 ASN A C 1
ATOM 617 O O . ASN A 1 79 ? -0.448 6.309 -8.981 1.00 95.25 79 ASN A O 1
ATOM 621 N N . ASN A 1 80 ? 0.763 8.136 -8.513 1.00 90.75 80 ASN A N 1
ATOM 622 C CA . ASN A 1 80 ? 1.976 7.721 -9.198 1.00 90.75 80 ASN A CA 1
ATOM 623 C C . ASN A 1 80 ? 3.215 8.366 -8.559 1.00 90.75 80 ASN A C 1
ATOM 625 O O . ASN A 1 80 ? 3.629 9.471 -8.922 1.00 90.75 80 ASN A O 1
ATOM 629 N N . ARG A 1 81 ? 3.850 7.629 -7.642 1.00 88.44 81 ARG A N 1
ATOM 630 C CA . ARG A 1 81 ? 5.036 8.102 -6.919 1.00 88.44 81 ARG A CA 1
ATOM 631 C C . ARG A 1 81 ? 6.211 8.444 -7.835 1.00 88.44 81 ARG A C 1
ATOM 633 O O . ARG A 1 81 ? 6.943 9.383 -7.544 1.00 88.44 81 ARG A O 1
ATOM 640 N N . SER A 1 82 ? 6.376 7.716 -8.940 1.00 84.94 82 SER A N 1
ATOM 641 C CA . SER A 1 82 ? 7.454 7.983 -9.904 1.00 84.94 82 SER A CA 1
ATOM 642 C C . SER A 1 82 ? 7.294 9.318 -10.640 1.00 84.94 82 SER A C 1
ATOM 644 O O . SER A 1 82 ? 8.272 9.838 -11.156 1.00 84.94 82 SER A O 1
ATOM 646 N N . GLN A 1 83 ? 6.084 9.887 -10.638 1.00 88.81 83 GLN A N 1
ATOM 647 C CA . GLN A 1 83 ? 5.747 11.178 -11.248 1.00 88.81 83 GLN A CA 1
ATOM 648 C C . GLN A 1 83 ? 5.565 12.286 -10.194 1.00 88.81 83 GLN A C 1
ATOM 650 O O . GLN A 1 83 ? 4.905 13.286 -10.445 1.00 88.81 83 GLN A O 1
ATOM 655 N N . GLY A 1 84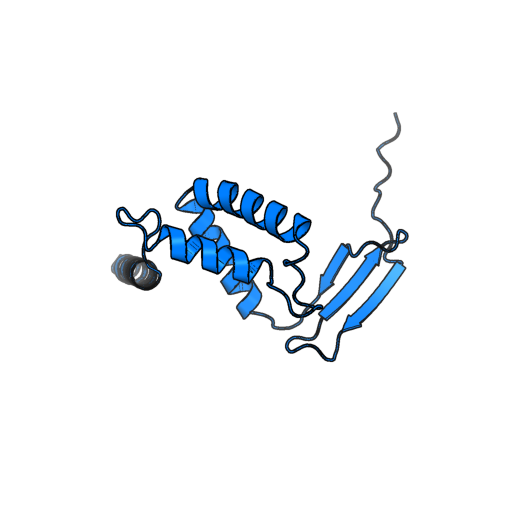 ? 6.077 12.091 -8.972 1.00 88.56 84 GLY A N 1
ATOM 656 C CA . GLY A 1 84 ? 6.013 13.094 -7.901 1.00 88.56 84 GLY A CA 1
ATOM 657 C C . GLY A 1 84 ? 4.678 13.183 -7.149 1.00 88.56 84 GLY A C 1
ATOM 658 O O . GLY A 1 84 ? 4.566 13.977 -6.221 1.00 88.56 84 GLY A O 1
ATOM 659 N N . THR A 1 85 ? 3.685 12.353 -7.480 1.00 93.75 85 THR A N 1
ATOM 660 C CA . THR A 1 85 ? 2.390 12.324 -6.769 1.00 93.75 85 THR A CA 1
ATOM 661 C C . THR A 1 85 ? 2.382 11.283 -5.638 1.00 93.75 85 THR A C 1
ATOM 663 O O . THR A 1 85 ? 3.426 10.720 -5.277 1.00 93.75 85 THR A O 1
ATOM 666 N N . PHE A 1 86 ? 1.219 11.030 -5.026 1.00 94.06 86 PHE A N 1
ATOM 667 C CA . PHE A 1 86 ? 1.116 10.108 -3.897 1.00 94.06 86 PHE A CA 1
ATOM 668 C C . PHE A 1 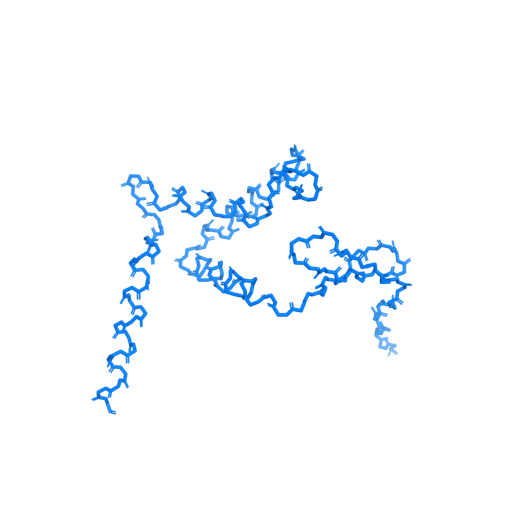86 ? 1.405 8.660 -4.303 1.00 94.06 86 PHE A C 1
ATOM 670 O O . PHE A 1 86 ? 1.118 8.217 -5.417 1.00 94.06 86 PHE A O 1
ATOM 677 N N . SER A 1 87 ? 1.977 7.901 -3.367 1.00 93.62 87 SER A N 1
ATOM 678 C CA . SER A 1 87 ? 2.019 6.443 -3.469 1.00 93.62 87 SER A CA 1
ATOM 679 C C . SER A 1 87 ? 0.699 5.846 -2.977 1.00 93.62 87 SER A C 1
ATOM 681 O O . SER A 1 87 ? -0.022 6.472 -2.198 1.00 93.62 87 SER A O 1
ATOM 683 N N . THR A 1 88 ? 0.407 4.601 -3.362 1.00 94.00 88 THR A N 1
ATOM 684 C CA . THR A 1 88 ? -0.757 3.893 -2.808 1.00 94.00 88 THR A CA 1
ATOM 685 C C . THR A 1 88 ? -0.651 3.760 -1.289 1.00 94.00 88 THR A C 1
ATOM 687 O O . THR A 1 88 ? -1.645 3.976 -0.608 1.00 94.00 88 THR A O 1
ATOM 690 N N . TYR A 1 89 ? 0.543 3.501 -0.747 1.00 95.38 89 TYR A N 1
ATOM 691 C CA . TYR A 1 89 ? 0.742 3.428 0.700 1.00 95.38 89 TYR A CA 1
ATOM 692 C C . TYR A 1 89 ? 0.444 4.763 1.395 1.00 95.38 89 TYR A C 1
ATOM 694 O O . TYR A 1 89 ? -0.274 4.793 2.386 1.00 95.38 89 TYR A O 1
ATOM 702 N N . THR A 1 90 ? 0.883 5.887 0.817 1.00 96.19 90 THR A N 1
ATOM 703 C CA . THR A 1 90 ? 0.573 7.225 1.347 1.00 96.19 90 THR A CA 1
ATOM 704 C C . THR A 1 90 ? -0.933 7.465 1.431 1.00 96.19 90 THR A C 1
ATOM 706 O O . THR A 1 90 ? -1.408 7.959 2.446 1.00 96.19 90 THR A O 1
ATOM 709 N N . LEU A 1 91 ? -1.698 7.078 0.405 1.00 97.25 91 LEU A N 1
ATOM 710 C CA . LEU A 1 91 ? -3.161 7.198 0.426 1.00 97.25 91 LEU A CA 1
ATOM 711 C C . LEU A 1 91 ? -3.800 6.339 1.526 1.00 97.25 91 LEU A C 1
ATOM 713 O O . LEU A 1 91 ? -4.762 6.774 2.155 1.00 97.25 91 LEU A O 1
ATOM 717 N N . ILE A 1 92 ? -3.262 5.141 1.774 1.00 97.19 92 ILE A N 1
ATOM 718 C CA . ILE A 1 92 ? -3.733 4.261 2.850 1.00 97.19 92 ILE A CA 1
ATOM 719 C C . ILE A 1 92 ? -3.423 4.861 4.224 1.00 97.19 92 ILE A C 1
ATOM 721 O O . ILE A 1 92 ? -4.309 4.879 5.070 1.00 97.19 92 ILE A O 1
ATOM 725 N N . LEU A 1 93 ? -2.237 5.439 4.431 1.00 96.81 93 LEU A N 1
ATOM 726 C CA . LEU A 1 93 ? -1.908 6.130 5.684 1.00 96.81 93 LEU A CA 1
ATOM 727 C C . LEU A 1 93 ? -2.848 7.310 5.961 1.00 96.81 93 LEU A C 1
ATOM 729 O O . LEU A 1 93 ? -3.304 7.478 7.087 1.00 96.81 93 LEU A O 1
ATOM 733 N N . GLN A 1 94 ? -3.187 8.101 4.937 1.00 97.25 94 GLN A N 1
ATOM 734 C CA . GLN A 1 94 ? -4.159 9.193 5.083 1.00 97.25 94 GLN A CA 1
ATOM 735 C C . GLN A 1 94 ? -5.557 8.674 5.451 1.00 97.25 94 GLN A C 1
ATOM 737 O O . GLN A 1 94 ? -6.236 9.262 6.290 1.00 97.25 94 GLN A O 1
ATOM 742 N N . LEU A 1 95 ? -5.981 7.555 4.854 1.00 97.56 95 LEU A N 1
ATOM 743 C CA . LEU A 1 95 ? -7.239 6.899 5.205 1.00 97.56 95 LEU A CA 1
ATOM 744 C C . LEU A 1 95 ? -7.232 6.402 6.656 1.00 97.56 95 LEU A C 1
ATOM 746 O O . LEU A 1 95 ? -8.185 6.652 7.385 1.00 97.56 95 LEU A O 1
ATOM 750 N N . VAL A 1 96 ? -6.174 5.713 7.081 1.00 96.69 96 VAL A N 1
ATOM 751 C CA . VAL A 1 96 ? -6.048 5.194 8.450 1.00 96.69 96 VAL A CA 1
ATOM 752 C C . VAL A 1 96 ? -6.066 6.337 9.458 1.00 96.69 96 VAL A C 1
ATOM 754 O O . VAL A 1 96 ? -6.839 6.287 10.410 1.00 96.69 96 VAL A O 1
ATOM 757 N N . TYR A 1 97 ? -5.314 7.408 9.199 1.00 96.56 97 TYR A N 1
ATOM 758 C CA . TYR A 1 97 ? -5.325 8.605 10.037 1.00 96.56 97 TYR A CA 1
ATOM 759 C C . TYR A 1 97 ? -6.732 9.200 10.173 1.00 96.56 97 TYR A C 1
ATOM 761 O O . TYR A 1 97 ? -7.177 9.491 11.283 1.00 96.56 97 TYR A O 1
ATOM 769 N N . LEU A 1 98 ? -7.473 9.325 9.064 1.00 96.75 98 LEU A N 1
ATOM 770 C CA . LEU A 1 98 ? -8.868 9.772 9.097 1.00 96.75 98 LEU A CA 1
ATOM 771 C C . LEU A 1 98 ? -9.736 8.858 9.969 1.00 96.75 98 LEU A C 1
ATOM 773 O O . LEU A 1 98 ? -10.599 9.359 10.678 1.00 96.75 98 LEU A O 1
ATOM 777 N N . LEU A 1 99 ? -9.547 7.537 9.906 1.00 96.50 99 LEU A N 1
ATOM 778 C CA . LEU A 1 99 ? -10.326 6.569 10.686 1.00 96.50 99 LEU A CA 1
ATOM 779 C C . LEU A 1 99 ? -9.972 6.582 12.181 1.00 96.50 99 LEU A C 1
ATOM 781 O O . LEU A 1 99 ? -10.851 6.321 13.001 1.00 96.50 99 LEU A O 1
ATOM 785 N N . GLN A 1 100 ? -8.733 6.928 12.527 1.00 96.00 100 GLN A N 1
ATOM 786 C CA . GLN A 1 100 ? -8.258 7.079 13.906 1.00 96.00 100 GLN A CA 1
ATOM 787 C C . GLN A 1 100 ? -8.704 8.397 14.554 1.00 96.00 100 GLN A C 1
ATOM 789 O O . GLN A 1 100 ? -8.968 8.439 15.748 1.00 96.00 100 GLN A O 1
ATOM 794 N N . THR A 1 101 ? -8.807 9.481 13.780 1.00 95.38 101 THR A N 1
ATOM 795 C CA . THR A 1 101 ? -9.040 10.845 14.304 1.00 95.38 101 THR A CA 1
ATOM 796 C C . THR A 1 101 ? -10.490 11.319 14.217 1.00 95.38 101 THR A C 1
ATOM 798 O O . THR A 1 101 ? -10.790 12.498 14.410 1.00 95.38 101 THR A O 1
ATOM 801 N N . ARG A 1 102 ? -11.425 10.410 13.927 1.00 93.44 102 ARG A N 1
ATOM 802 C CA . ARG A 1 102 ? -12.857 10.728 13.955 1.00 93.44 102 ARG A CA 1
ATOM 803 C C . ARG A 1 102 ? -13.304 11.049 15.380 1.00 93.44 102 ARG A C 1
ATOM 805 O O . ARG A 1 102 ? -12.757 10.517 16.336 1.00 93.44 102 ARG A O 1
ATOM 812 N N . GLN A 1 103 ? -14.398 11.804 15.507 1.00 93.94 103 GLN A N 1
ATOM 813 C CA . GLN A 1 103 ? -15.070 12.009 16.799 1.00 93.94 103 GLN A CA 1
ATOM 814 C C . GLN A 1 103 ? -15.442 10.679 17.480 1.00 93.94 103 GLN A C 1
ATOM 816 O O . GLN A 1 103 ? -15.373 10.575 18.698 1.00 93.94 103 GLN A O 1
ATOM 821 N N . ASN A 1 104 ? -15.810 9.669 16.684 1.00 93.69 104 ASN A N 1
ATOM 822 C CA . ASN A 1 104 ? -15.913 8.279 17.117 1.00 93.69 104 ASN A CA 1
ATOM 823 C C . ASN A 1 104 ? -14.886 7.442 16.327 1.00 93.69 104 ASN A C 1
ATOM 825 O O . ASN A 1 104 ? -15.160 7.138 15.154 1.00 93.69 104 ASN A O 1
ATOM 829 N N . PRO A 1 105 ? -13.696 7.166 16.900 1.00 93.88 105 PRO A N 1
ATOM 830 C CA . PRO A 1 105 ? -12.623 6.435 16.232 1.00 93.88 105 PRO A CA 1
ATOM 831 C C . PRO A 1 105 ? -13.070 5.055 15.753 1.00 93.88 105 PRO A C 1
ATOM 833 O O . PRO A 1 105 ? -13.759 4.321 16.454 1.00 93.88 105 PRO A O 1
ATOM 836 N N . ILE A 1 106 ? -12.679 4.709 14.528 1.00 95.06 106 ILE A N 1
ATOM 837 C CA . ILE A 1 106 ? -12.955 3.398 13.924 1.00 95.06 106 ILE A CA 1
ATOM 838 C C . ILE A 1 106 ? -11.774 2.449 14.123 1.00 95.06 106 ILE A C 1
ATOM 840 O O . ILE A 1 106 ? -11.973 1.252 14.291 1.00 95.06 106 ILE A O 1
ATOM 844 N N . LEU A 1 107 ? -10.554 2.983 14.081 1.00 95.06 107 LEU A N 1
ATOM 845 C CA . LEU A 1 107 ? -9.330 2.229 14.322 1.00 95.06 107 LEU A CA 1
ATOM 846 C C . LEU A 1 107 ? -8.650 2.737 15.598 1.00 95.06 107 LEU A C 1
ATOM 848 O O . LEU A 1 107 ? -8.692 3.947 15.845 1.00 95.06 107 LEU A O 1
ATOM 852 N N . PRO A 1 108 ? -7.984 1.854 16.364 1.00 92.44 108 PRO A N 1
ATOM 853 C CA . PRO A 1 108 ? -7.129 2.263 17.472 1.00 92.44 108 PRO A CA 1
ATOM 854 C C . PRO A 1 108 ? -5.913 3.048 16.965 1.00 92.44 108 PRO A C 1
ATOM 856 O O . PRO A 1 108 ? -5.512 2.934 15.796 1.00 92.44 108 PRO A O 1
ATOM 859 N N . LEU A 1 109 ? -5.301 3.846 17.843 1.00 88.56 109 LEU A N 1
ATOM 860 C CA . LEU A 1 109 ? -4.034 4.496 17.523 1.00 88.56 109 LEU A CA 1
ATOM 861 C C . LEU A 1 109 ? -2.917 3.458 17.460 1.00 88.56 109 LEU A C 1
ATOM 863 O O . LEU A 1 109 ? -2.957 2.422 18.114 1.00 88.56 109 LEU A O 1
ATOM 867 N N . TYR A 1 110 ? -1.879 3.767 16.687 1.00 80.81 110 TYR A N 1
ATOM 868 C CA . TYR A 1 110 ? -0.727 2.878 16.543 1.00 80.81 110 TYR A CA 1
ATOM 869 C C . TYR A 1 110 ? -0.057 2.537 17.882 1.00 80.81 110 TYR A C 1
ATOM 871 O O . TYR A 1 110 ? 0.241 1.376 18.131 1.00 80.81 110 TYR A O 1
ATOM 879 N N . LYS A 1 111 ? 0.081 3.527 18.772 1.00 77.62 111 LYS A N 1
ATOM 880 C CA . LYS A 1 111 ? 0.653 3.328 20.111 1.00 77.62 111 LYS A CA 1
ATOM 881 C C . LYS A 1 111 ? -0.153 2.344 20.955 1.00 77.62 111 LYS A C 1
ATOM 883 O O . LYS A 1 111 ? 0.430 1.551 21.681 1.00 77.62 111 LYS A O 1
ATOM 888 N N . ASP A 1 112 ? -1.477 2.385 20.833 1.00 78.31 112 ASP A N 1
ATOM 889 C CA . ASP A 1 112 ? -2.354 1.488 21.582 1.00 78.31 112 ASP A CA 1
ATOM 890 C C . ASP A 1 112 ? -2.185 0.051 21.078 1.00 78.31 112 ASP A C 1
ATOM 892 O O . ASP A 1 112 ? -2.149 -0.875 21.875 1.00 78.31 112 ASP A O 1
ATOM 896 N N . MET A 1 113 ? -1.997 -0.140 19.766 1.00 76.88 113 MET A N 1
ATOM 897 C CA . MET A 1 113 ? -1.728 -1.462 19.188 1.00 76.88 113 MET A CA 1
ATOM 898 C C . MET A 1 113 ? -0.381 -2.048 19.644 1.00 76.88 113 MET A C 1
ATOM 900 O O . MET A 1 113 ? -0.316 -3.244 19.911 1.00 76.88 113 MET A O 1
ATOM 904 N N . GLU A 1 114 ? 0.673 -1.230 19.759 1.00 72.56 114 GLU A N 1
ATOM 905 C CA . GLU A 1 114 ? 1.976 -1.683 20.282 1.00 72.56 114 GLU A CA 1
ATOM 906 C C . GLU A 1 114 ? 1.875 -2.146 21.740 1.00 72.56 114 GLU A C 1
ATOM 908 O O . GLU A 1 114 ? 2.419 -3.191 22.083 1.00 72.56 114 GLU A O 1
ATOM 913 N N . LEU A 1 115 ? 1.131 -1.413 22.575 1.00 67.69 115 LEU A N 1
ATOM 914 C CA . LEU A 1 115 ? 0.906 -1.762 23.983 1.00 67.69 115 LEU A CA 1
ATOM 915 C C . LEU A 1 115 ? 0.225 -3.131 24.149 1.00 67.69 115 LEU A C 1
ATOM 917 O O . LEU A 1 115 ? 0.596 -3.891 25.043 1.00 67.69 115 LEU A O 1
ATOM 921 N N . PHE A 1 116 ? -0.747 -3.465 23.292 1.00 64.31 116 PHE A N 1
ATOM 922 C CA . PHE A 1 116 ? -1.405 -4.777 23.325 1.00 64.31 116 PHE A CA 1
ATOM 923 C C . PHE A 1 116 ? -0.476 -5.909 22.882 1.00 64.31 116 PHE A C 1
ATOM 925 O O . PHE A 1 116 ? -0.473 -6.960 23.515 1.00 64.31 116 PHE A O 1
ATOM 932 N N . ALA A 1 117 ? 0.351 -5.684 21.857 1.00 66.88 117 ALA A N 1
ATOM 933 C CA . ALA A 1 117 ? 1.309 -6.687 21.398 1.00 66.88 117 ALA A CA 1
ATOM 934 C C . ALA A 1 117 ? 2.340 -7.029 22.488 1.00 66.88 117 ALA A C 1
ATOM 936 O O . ALA A 1 117 ? 2.598 -8.198 22.753 1.00 66.88 117 ALA A O 1
ATOM 937 N N . THR A 1 118 ? 2.870 -6.020 23.186 1.00 66.00 118 THR A N 1
ATOM 938 C CA . THR A 1 118 ? 3.849 -6.244 24.262 1.00 66.00 118 THR A CA 1
ATOM 939 C C . THR A 1 118 ? 3.251 -6.926 25.493 1.00 66.00 118 THR A C 1
ATOM 941 O O . THR A 1 118 ? 3.943 -7.678 26.170 1.00 66.00 118 THR A O 1
ATOM 944 N N . ALA A 1 119 ? 1.967 -6.692 25.788 1.00 64.81 119 ALA A N 1
ATOM 945 C CA . ALA A 1 119 ? 1.296 -7.312 26.931 1.00 64.81 119 ALA A CA 1
ATOM 946 C C . ALA A 1 119 ? 1.012 -8.813 26.710 1.00 64.81 119 ALA A C 1
ATOM 948 O O . ALA A 1 119 ? 1.070 -9.602 27.654 1.00 64.81 119 ALA A O 1
ATOM 949 N N . GLU A 1 120 ? 0.724 -9.223 25.470 1.00 61.72 120 GLU A N 1
ATOM 950 C CA . GLU A 1 120 ? 0.512 -10.634 25.117 1.00 61.72 120 GLU A CA 1
ATOM 951 C C . GLU A 1 120 ? 1.814 -11.450 25.205 1.00 61.72 120 GLU A C 1
ATOM 953 O O . GLU A 1 120 ? 1.796 -12.579 25.711 1.00 61.72 120 GLU A O 1
ATOM 958 N N . ASP A 1 121 ? 2.945 -10.857 24.808 1.00 61.72 121 ASP A N 1
ATOM 959 C CA . ASP A 1 121 ? 4.275 -11.471 24.909 1.00 61.72 121 ASP A CA 1
ATOM 960 C C . ASP A 1 121 ? 4.696 -11.710 26.371 1.00 61.72 121 ASP A C 1
ATOM 962 O O . ASP A 1 121 ? 5.224 -12.775 26.699 1.00 61.72 121 ASP A O 1
ATOM 966 N N . GLU A 1 122 ? 4.410 -10.765 27.275 1.00 60.88 122 GLU A N 1
ATOM 967 C CA . GLU A 1 122 ? 4.693 -10.922 28.709 1.00 60.88 122 GLU A CA 1
ATOM 968 C C . GLU A 1 122 ? 3.815 -12.018 29.336 1.00 60.88 122 GLU A C 1
ATOM 970 O O . GLU A 1 122 ? 4.329 -12.897 30.031 1.00 60.88 122 GLU A O 1
ATOM 975 N N . SER A 1 123 ? 2.519 -12.053 29.004 1.00 57.56 123 SER A N 1
ATOM 976 C CA . SER A 1 123 ? 1.582 -13.066 29.520 1.00 57.56 123 SER A CA 1
ATOM 977 C C . SER A 1 123 ? 1.865 -14.498 29.035 1.00 57.56 123 SER A C 1
ATOM 979 O O . SER A 1 123 ? 1.523 -15.461 29.719 1.00 57.56 123 SER A O 1
ATOM 981 N N . SER A 1 124 ? 2.523 -14.650 27.880 1.00 57.31 124 SER A N 1
ATOM 982 C CA . SER A 1 124 ? 2.901 -15.952 27.309 1.00 57.31 124 SER A CA 1
ATOM 983 C C . SER A 1 124 ? 4.210 -16.507 27.886 1.00 57.31 124 SER A C 1
ATOM 985 O O . SER A 1 124 ? 4.539 -17.668 27.650 1.00 57.31 124 SER A O 1
ATOM 987 N N . SER A 1 125 ? 4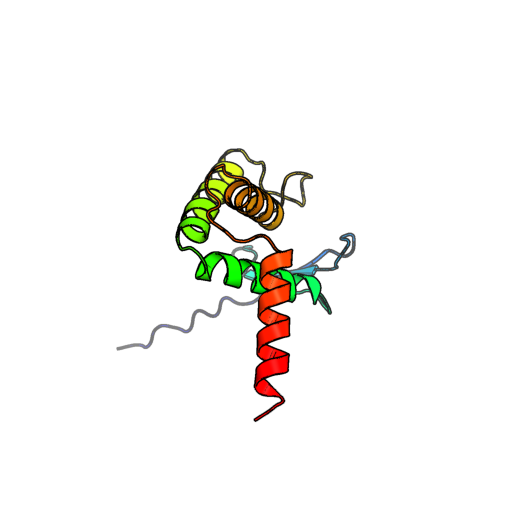.963 -15.691 28.633 1.00 54.25 125 SER A N 1
ATOM 988 C CA . SER A 1 125 ? 6.258 -16.057 29.224 1.00 54.25 125 SER A CA 1
ATOM 989 C C . SER A 1 125 ? 6.176 -16.541 30.680 1.00 54.25 125 SER A C 1
ATOM 991 O O . SER A 1 125 ? 7.161 -17.057 31.206 1.00 54.25 125 SER A O 1
ATOM 993 N N . GLU A 1 126 ? 5.005 -16.422 31.317 1.00 52.12 126 GLU A N 1
ATOM 994 C CA . GLU A 1 126 ? 4.747 -16.864 32.700 1.00 52.12 126 GLU A CA 1
ATOM 995 C C . GLU A 1 126 ? 4.025 -18.231 32.805 1.00 52.12 126 GLU A C 1
ATOM 997 O O . GLU A 1 126 ? 3.600 -18.614 33.897 1.00 52.12 126 GLU A O 1
ATOM 1002 N N . GLY A 1 127 ? 3.881 -18.973 31.696 1.00 40.28 127 GLY A N 1
ATOM 1003 C CA . GLY A 1 127 ? 3.180 -20.269 31.624 1.00 40.28 127 GLY A CA 1
ATOM 1004 C C . GLY A 1 127 ? 4.077 -21.500 31.550 1.00 40.28 127 GLY A C 1
ATOM 1005 O O . GLY A 1 127 ? 5.091 -21.456 30.820 1.00 40.28 127 GLY A O 1
#

pLDDT: mean 87.06, std 14.68, range [40.28, 98.06]

InterPro domains:
  IPR043519 Nucleotidyltransferase superfamily [G3DSA:3.30.460.10] (12-58)
  IPR043519 Nucleotidyltransferase superfamily [SSF81301] (11-72)
  IPR054708 Poly(A) RNA polymerase, mitochondrial-like, central palm domain [PF22600] (7-56)

Organism: Perkinsus olseni (NCBI:txid32597)

Foldseek 3Di:
DDDPPPPPFDFDDWDWDPPDPWIWIFTAGPVRDGDDIDTPPPVVVVVLVVVLVVVCVLDVVLVVVLVVQQVVCVVVVQDDVVVVHDHSSRSSVVVQVVQCPDPDHSDDDPVVVVVVVVVVVVVVVVD

Secondary structure (DSSP, 8-state):
-PPPP-----EEEEEEE-SSSS-EEEEEETT--EEEEEESS-HHHHHHHHHHHHHHHH-HHHHHHHHHHHHHHHHTT---GGGTS--HHHHHHHHHHHHHSSSS-SS--HHHHHHHHHHHHHHTS--

Radius of gyration: 19.69 Å; chains: 1; bounding box: 35×46×56 Å